Protein AF-A0A9W9YFI2-F1 (afdb_monomer_lite)

Radius of gyration: 15.58 Å; chains: 1; bounding box: 48×22×46 Å

Organism: NCBI:txid174260

Sequence (102 aa):
MFLRGDKCRKSRRLIPNASCFVQSVFSLMTSSRHVVVQCEAATLLVELSTAPQVLEAVERCYLKIISQNNVDDTLKKIVHERLKNVQEKITLYDRSRTKHVI

Structure (mmCIF, N/CA/C/O backbone):
data_AF-A0A9W9YFI2-F1
#
_entry.id   AF-A0A9W9YFI2-F1
#
loop_
_atom_site.group_PDB
_atom_site.id
_atom_site.type_symbol
_atom_site.label_atom_id
_atom_site.label_alt_id
_atom_site.label_comp_id
_atom_site.label_asym_id
_atom_site.label_entity_id
_atom_site.label_seq_id
_atom_site.pdbx_PDB_ins_code
_atom_site.Cartn_x
_atom_site.Cartn_y
_atom_site.Cartn_z
_atom_site.occupancy
_atom_site.B_iso_or_equiv
_atom_site.auth_seq_id
_atom_site.auth_comp_id
_atom_site.auth_asym_id
_atom_site.auth_atom_id
_atom_site.pdbx_PDB_model_num
ATOM 1 N N . MET A 1 1 ? -34.908 3.475 -14.573 1.00 33.91 1 MET A N 1
ATOM 2 C CA . MET A 1 1 ? -34.535 2.089 -14.931 1.00 33.91 1 MET A CA 1
ATOM 3 C C . MET A 1 1 ? -33.198 1.768 -14.286 1.00 33.91 1 MET A C 1
ATOM 5 O O . MET A 1 1 ? -32.228 2.465 -14.543 1.00 33.91 1 MET A O 1
ATOM 9 N N . PHE A 1 2 ? -33.173 0.774 -13.398 1.00 43.31 2 PHE A N 1
ATOM 10 C CA . PHE A 1 2 ? -31.966 0.311 -12.716 1.00 43.31 2 PHE A CA 1
ATOM 11 C C . PHE A 1 2 ? -31.101 -0.482 -13.698 1.00 43.31 2 PHE A C 1
ATOM 13 O O . PHE A 1 2 ? -31.504 -1.559 -14.137 1.00 43.31 2 PHE A O 1
ATOM 20 N N . LEU A 1 3 ? -29.910 0.018 -14.031 1.00 45.53 3 LEU A N 1
ATOM 21 C CA . LEU A 1 3 ? -28.911 -0.797 -14.715 1.00 45.53 3 LEU A CA 1
ATOM 22 C C . LEU A 1 3 ? -28.243 -1.713 -13.688 1.00 45.53 3 LEU A C 1
ATOM 24 O O . LEU A 1 3 ? -27.217 -1.402 -13.090 1.00 45.53 3 LEU A O 1
ATOM 28 N N . ARG A 1 4 ? -28.893 -2.866 -13.498 1.00 46.12 4 ARG A N 1
ATOM 29 C CA . ARG A 1 4 ? -28.322 -4.102 -12.964 1.00 46.12 4 ARG A CA 1
ATOM 30 C C . ARG A 1 4 ? -27.081 -4.452 -13.787 1.00 46.12 4 ARG A C 1
ATOM 32 O O . ARG A 1 4 ? -27.174 -4.990 -14.887 1.00 46.12 4 ARG A O 1
ATOM 39 N N . GLY A 1 5 ? -25.922 -4.120 -13.240 1.00 42.44 5 GLY A N 1
ATOM 40 C CA . GLY A 1 5 ? -24.610 -4.490 -13.751 1.00 42.44 5 GLY A CA 1
ATOM 41 C C . GLY A 1 5 ? -23.906 -5.457 -12.808 1.00 42.44 5 GLY A C 1
ATOM 42 O O . GLY A 1 5 ? -22.742 -5.242 -12.487 1.00 42.44 5 GLY A O 1
ATOM 43 N N . ASP A 1 6 ? -24.596 -6.512 -12.360 1.00 44.44 6 ASP A N 1
ATOM 44 C CA . ASP A 1 6 ? -24.035 -7.657 -11.621 1.00 44.44 6 ASP A CA 1
ATOM 45 C C . ASP A 1 6 ? -23.128 -8.515 -12.520 1.00 44.44 6 ASP A C 1
ATOM 47 O O . ASP A 1 6 ? -23.327 -9.707 -12.749 1.00 44.44 6 ASP A O 1
ATOM 51 N N . LYS A 1 7 ? -22.082 -7.888 -13.050 1.00 43.56 7 LYS A N 1
ATOM 52 C CA . LYS A 1 7 ? -20.878 -8.559 -13.528 1.00 43.56 7 LYS A CA 1
ATOM 53 C C . LYS A 1 7 ? -19.683 -7.914 -12.848 1.00 43.56 7 LYS A C 1
ATOM 55 O O . LYS A 1 7 ? -18.717 -7.514 -13.493 1.00 43.56 7 LYS A O 1
ATOM 60 N N . CYS A 1 8 ? -19.733 -7.861 -11.514 1.00 46.66 8 CYS A N 1
ATOM 61 C CA . CYS A 1 8 ? -18.516 -7.880 -10.722 1.00 46.66 8 CYS A CA 1
ATOM 62 C C . CYS A 1 8 ? -17.831 -9.198 -11.091 1.00 46.66 8 CYS A C 1
ATOM 64 O O . CYS A 1 8 ? -18.158 -10.262 -10.559 1.00 46.66 8 CYS A O 1
ATOM 66 N N . ARG A 1 9 ? -16.962 -9.147 -12.115 1.00 43.75 9 ARG A N 1
ATOM 67 C CA . ARG A 1 9 ? -16.012 -10.213 -12.419 1.00 43.75 9 ARG A CA 1
ATOM 68 C C . ARG A 1 9 ? -15.528 -10.700 -11.065 1.00 43.75 9 ARG A C 1
ATOM 70 O O . ARG A 1 9 ? -15.171 -9.875 -10.223 1.00 43.75 9 ARG A O 1
ATOM 77 N N . LYS A 1 10 ? -15.505 -12.016 -10.860 1.00 43.44 10 LYS A N 1
ATOM 78 C CA . LYS A 1 10 ? -14.687 -12.650 -9.825 1.00 43.44 10 LYS A CA 1
ATOM 79 C C . LYS A 1 10 ? -13.216 -12.318 -10.127 1.00 43.44 10 LYS A C 1
ATOM 81 O O . LYS A 1 10 ? -12.431 -13.185 -10.486 1.00 43.44 10 LYS A O 1
ATOM 86 N N . SER A 1 11 ? -12.854 -11.037 -10.066 1.00 47.66 11 SER A N 1
ATOM 87 C CA . SER A 1 11 ? -11.506 -10.579 -9.845 1.00 47.66 11 SER A CA 1
ATOM 88 C C . SER A 1 11 ? -11.159 -11.258 -8.542 1.00 47.66 11 SER A C 1
ATOM 90 O O . SER A 1 11 ? -11.851 -11.051 -7.539 1.00 47.66 11 SER A O 1
ATOM 92 N N . ARG A 1 12 ? -10.209 -12.195 -8.589 1.00 52.38 12 ARG A N 1
ATOM 93 C CA . ARG A 1 12 ? -9.617 -12.752 -7.376 1.00 52.38 12 ARG A CA 1
ATOM 94 C C . ARG A 1 12 ? -9.257 -11.540 -6.541 1.00 52.38 12 ARG A C 1
ATOM 96 O O . ARG A 1 12 ? -8.346 -10.814 -6.928 1.00 52.38 12 ARG A O 1
ATOM 103 N N . ARG A 1 13 ? -10.045 -11.259 -5.496 1.00 52.78 13 ARG A N 1
ATOM 104 C CA . ARG A 1 13 ? -9.843 -10.072 -4.673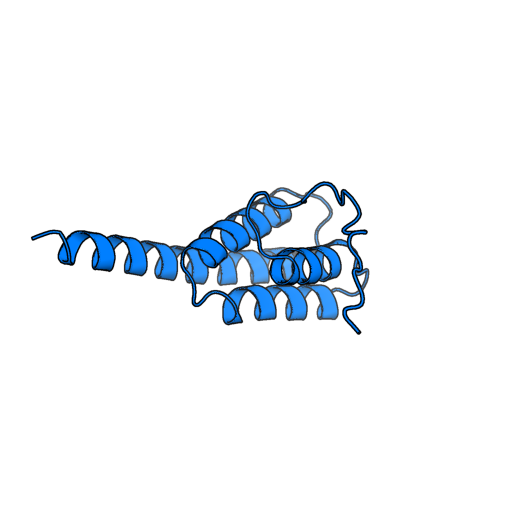 1.00 52.78 13 ARG A CA 1
ATOM 105 C C . ARG A 1 13 ? -8.397 -10.154 -4.217 1.00 52.78 13 ARG A C 1
ATOM 107 O O . ARG A 1 13 ? -8.048 -11.061 -3.468 1.00 52.78 13 ARG A O 1
ATOM 114 N N . LEU A 1 14 ? -7.553 -9.262 -4.736 1.00 62.91 14 LEU A N 1
ATOM 115 C CA . LEU A 1 14 ? -6.132 -9.249 -4.389 1.00 62.91 14 LEU A CA 1
ATOM 116 C C . LEU A 1 14 ? -5.959 -8.972 -2.894 1.00 62.91 14 LEU A C 1
ATOM 118 O O . LEU A 1 14 ? -4.955 -9.379 -2.313 1.00 62.91 14 LEU A O 1
ATOM 122 N N . ILE A 1 15 ? -6.965 -8.312 -2.308 1.00 64.44 15 ILE A N 1
ATOM 123 C CA . ILE A 1 15 ? -7.082 -7.982 -0.899 1.00 64.44 15 ILE A CA 1
ATOM 124 C C . ILE A 1 15 ? -8.488 -8.408 -0.435 1.00 64.44 15 ILE A C 1
ATOM 126 O O . ILE A 1 15 ? -9.486 -7.850 -0.909 1.00 64.44 15 ILE A O 1
ATOM 130 N N . PRO A 1 16 ? -8.613 -9.411 0.449 1.00 62.31 16 PRO A N 1
ATOM 131 C CA . PRO A 1 16 ? -9.903 -9.793 1.011 1.00 62.31 16 PRO A CA 1
ATOM 132 C C . PRO A 1 16 ? -10.482 -8.642 1.852 1.00 62.31 16 PRO A C 1
ATOM 134 O O . PRO A 1 16 ? -9.747 -7.941 2.538 1.00 62.31 16 PRO A O 1
ATOM 137 N N . ASN A 1 17 ? -11.802 -8.448 1.782 1.00 65.88 17 ASN A N 1
ATOM 138 C CA . ASN A 1 17 ? -12.570 -7.420 2.511 1.00 65.88 17 ASN A CA 1
ATOM 139 C C . ASN A 1 17 ? -12.240 -5.944 2.201 1.00 65.88 17 ASN A C 1
ATOM 141 O O . ASN A 1 17 ? -12.803 -5.056 2.829 1.00 65.88 17 ASN A O 1
ATOM 145 N N . ALA A 1 18 ? -11.410 -5.661 1.193 1.00 66.00 18 ALA A N 1
ATOM 146 C CA . ALA A 1 18 ? -11.203 -4.299 0.700 1.00 66.00 18 ALA A CA 1
ATOM 147 C C . ALA A 1 18 ? -12.357 -3.836 -0.207 1.00 66.00 18 ALA A C 1
ATOM 149 O O . ALA A 1 18 ? -12.888 -4.631 -0.993 1.00 66.00 18 ALA A O 1
ATOM 150 N N . SER A 1 19 ? -12.699 -2.543 -0.150 1.00 75.75 19 SER A N 1
ATOM 151 C CA . SER A 1 19 ? -13.683 -1.923 -1.051 1.00 75.75 19 SER A CA 1
ATOM 152 C C . SER A 1 19 ? -13.245 -2.018 -2.522 1.00 75.75 19 SER A C 1
ATOM 154 O O . SER A 1 19 ? -12.058 -2.169 -2.827 1.00 75.75 19 SER A O 1
ATOM 156 N N . CYS A 1 20 ? -14.196 -1.919 -3.462 1.00 79.38 20 CYS A N 1
ATOM 157 C CA . CYS A 1 20 ? -13.890 -1.975 -4.900 1.00 79.38 20 CYS A CA 1
ATOM 158 C C . CYS A 1 20 ? -12.907 -0.875 -5.331 1.00 79.38 20 CYS A C 1
ATOM 160 O O . CYS A 1 20 ? -12.080 -1.086 -6.219 1.00 79.38 20 CYS A O 1
ATOM 162 N N . PHE A 1 21 ? -12.962 0.274 -4.662 1.00 80.62 21 PHE A N 1
ATOM 163 C CA . PHE A 1 21 ? -12.084 1.399 -4.917 1.00 80.62 21 PHE A CA 1
ATOM 164 C C . PHE A 1 21 ? -10.645 1.106 -4.480 1.00 80.62 21 PHE A C 1
ATOM 166 O O . PHE A 1 21 ? -9.737 1.208 -5.299 1.00 80.62 21 PHE A O 1
ATOM 173 N N . VAL A 1 22 ? -10.438 0.607 -3.254 1.00 79.44 22 VAL A N 1
ATOM 174 C CA . VAL A 1 22 ? -9.109 0.193 -2.757 1.00 79.44 22 VAL A CA 1
ATOM 175 C C . VAL A 1 22 ? -8.497 -0.884 -3.654 1.00 79.44 22 VAL A C 1
ATOM 177 O O . VAL A 1 22 ? -7.324 -0.805 -4.012 1.00 79.44 22 VAL A O 1
ATOM 180 N N . GLN A 1 23 ? -9.298 -1.862 -4.090 1.00 82.12 23 GLN A N 1
ATOM 181 C CA . GLN A 1 23 ? -8.837 -2.884 -5.034 1.00 82.12 23 GLN A CA 1
ATOM 182 C C . GLN A 1 23 ? -8.413 -2.290 -6.383 1.00 82.12 23 GLN A C 1
ATOM 184 O O . GLN A 1 23 ? -7.438 -2.757 -6.973 1.00 82.12 23 GLN A O 1
ATOM 189 N N . SER A 1 24 ? -9.124 -1.272 -6.872 1.00 82.94 24 SER A N 1
ATOM 190 C CA . SER A 1 24 ? -8.822 -0.614 -8.148 1.00 82.94 24 SER A CA 1
ATOM 191 C C . SER A 1 24 ? -7.530 0.195 -8.070 1.00 82.94 24 SER A C 1
ATOM 193 O O . SER A 1 24 ? -6.681 0.061 -8.948 1.00 82.94 24 SER A O 1
ATOM 195 N N . VAL A 1 25 ? -7.329 0.951 -6.987 1.00 85.88 25 VAL A N 1
ATOM 196 C CA . VAL A 1 25 ? -6.091 1.714 -6.762 1.00 85.88 25 VAL A CA 1
ATOM 197 C C . VAL A 1 25 ? -4.898 0.770 -6.5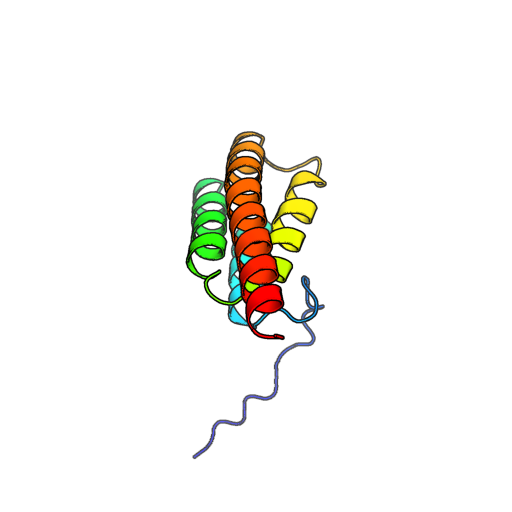70 1.00 85.88 25 VAL A C 1
ATOM 199 O O . VAL A 1 25 ? -3.850 0.967 -7.178 1.00 85.88 25 VAL A O 1
ATOM 202 N N . PHE A 1 26 ? -5.063 -0.324 -5.821 1.00 83.38 26 PHE A N 1
ATOM 203 C CA . PHE A 1 26 ? -4.020 -1.344 -5.689 1.00 83.38 26 PHE A CA 1
ATOM 204 C C . PHE A 1 26 ? -3.682 -2.021 -7.023 1.00 83.38 26 PHE A C 1
ATOM 206 O O . PHE A 1 26 ? -2.514 -2.263 -7.329 1.00 83.38 26 PHE A O 1
ATOM 213 N N . SER A 1 27 ? -4.695 -2.315 -7.841 1.00 85.50 27 SER A N 1
ATOM 214 C CA . SER A 1 27 ? -4.489 -2.881 -9.177 1.00 85.50 27 SER A CA 1
ATOM 215 C C . SER A 1 27 ? -3.746 -1.899 -10.082 1.00 85.50 27 SER A C 1
ATOM 217 O O . SER A 1 27 ? -2.836 -2.315 -10.792 1.00 85.50 27 SER A O 1
ATOM 219 N N . LEU A 1 28 ? -4.067 -0.602 -10.015 1.00 85.81 28 LEU A N 1
ATOM 220 C CA . LEU A 1 28 ? -3.351 0.454 -10.734 1.00 85.81 28 LEU A CA 1
ATOM 221 C C . LEU A 1 28 ? -1.880 0.529 -10.303 1.00 85.81 28 LEU A C 1
ATOM 223 O O . LEU A 1 28 ? -0.992 0.522 -11.153 1.00 85.81 28 LEU A O 1
ATOM 227 N N . MET A 1 29 ? -1.622 0.518 -8.994 1.00 84.44 29 MET A N 1
ATOM 228 C CA . MET A 1 29 ? -0.270 0.535 -8.434 1.00 84.44 29 MET A CA 1
ATOM 229 C C . MET A 1 29 ? 0.551 -0.690 -8.857 1.00 84.44 29 MET A C 1
ATOM 231 O O . MET A 1 29 ? 1.721 -0.565 -9.188 1.00 84.44 29 MET A O 1
ATOM 235 N N . THR A 1 30 ? -0.047 -1.881 -8.873 1.00 82.94 30 THR A N 1
ATOM 236 C CA . THR A 1 30 ? 0.677 -3.130 -9.175 1.00 82.94 30 THR A CA 1
ATOM 237 C C . THR A 1 30 ? 0.788 -3.438 -10.666 1.00 82.94 30 THR A C 1
ATOM 239 O O . THR A 1 30 ? 1.715 -4.130 -11.075 1.00 82.94 30 THR A O 1
ATOM 242 N N . SER A 1 31 ? -0.137 -2.939 -11.488 1.00 84.69 31 SER A N 1
ATOM 243 C CA . SER A 1 31 ? -0.178 -3.228 -12.931 1.00 84.69 31 SER A CA 1
ATOM 244 C C . SER A 1 31 ? 0.488 -2.143 -13.778 1.00 84.69 31 SER A C 1
ATOM 246 O O . SER A 1 31 ? 0.777 -2.374 -14.953 1.00 84.69 31 SER A O 1
ATOM 248 N N . SER A 1 32 ? 0.714 -0.951 -13.216 1.00 85.19 32 SER A N 1
ATOM 249 C CA . SER A 1 32 ? 1.390 0.137 -13.921 1.00 85.19 32 SER A CA 1
ATOM 250 C C . SER A 1 32 ? 2.867 -0.185 -14.144 1.00 85.19 32 SER A C 1
ATOM 252 O O . SER A 1 32 ? 3.532 -0.725 -13.266 1.00 85.19 32 SER A O 1
ATOM 254 N N . ARG A 1 33 ? 3.392 0.206 -15.310 1.00 83.62 33 ARG A N 1
ATOM 255 C CA . ARG A 1 33 ? 4.833 0.187 -15.620 1.00 83.62 33 ARG A CA 1
ATOM 256 C C . ARG A 1 33 ? 5.537 1.496 -15.248 1.00 83.62 33 ARG A C 1
ATOM 258 O O . ARG A 1 33 ? 6.760 1.558 -15.275 1.00 83.62 33 ARG A O 1
ATOM 265 N N . HIS A 1 34 ? 4.775 2.544 -14.936 1.00 83.75 34 HIS A N 1
ATOM 266 C CA . HIS A 1 34 ? 5.302 3.868 -14.617 1.00 83.75 34 HIS A CA 1
ATOM 267 C C . HIS A 1 34 ? 5.390 4.052 -13.107 1.00 83.75 34 HIS A C 1
ATOM 269 O O . HIS A 1 34 ? 4.353 4.159 -12.453 1.00 83.75 34 HIS A O 1
ATOM 275 N N . VAL A 1 35 ? 6.612 4.166 -12.582 1.00 79.62 35 VAL A N 1
ATOM 276 C CA . VAL A 1 35 ? 6.883 4.339 -11.142 1.00 79.62 35 VAL A CA 1
ATOM 277 C C . VAL A 1 35 ? 6.119 5.530 -10.561 1.00 79.62 35 VAL A C 1
ATOM 279 O O . VAL A 1 35 ? 5.521 5.401 -9.503 1.00 79.62 35 VAL A O 1
ATOM 282 N N . VAL A 1 36 ? 6.016 6.646 -11.290 1.00 83.94 36 VAL A N 1
ATOM 283 C CA . VAL A 1 36 ? 5.243 7.829 -10.859 1.00 83.94 36 VAL A CA 1
ATOM 284 C C . VAL A 1 36 ? 3.780 7.476 -10.562 1.00 83.94 36 VAL A C 1
ATOM 286 O O . VAL A 1 36 ? 3.259 7.832 -9.514 1.00 83.94 36 VAL A O 1
ATOM 289 N N . VAL A 1 37 ? 3.134 6.698 -11.436 1.00 83.88 37 VAL A N 1
ATOM 290 C CA . VAL A 1 37 ? 1.743 6.249 -11.238 1.00 83.88 37 VAL A CA 1
ATOM 291 C C . VAL A 1 37 ? 1.638 5.291 -10.051 1.00 83.88 37 VAL A C 1
ATOM 293 O O . VAL A 1 37 ? 0.646 5.317 -9.327 1.00 83.88 37 VAL A O 1
ATOM 296 N N . GLN A 1 38 ? 2.655 4.454 -9.831 1.00 85.50 38 GLN A N 1
ATOM 297 C CA . GLN A 1 3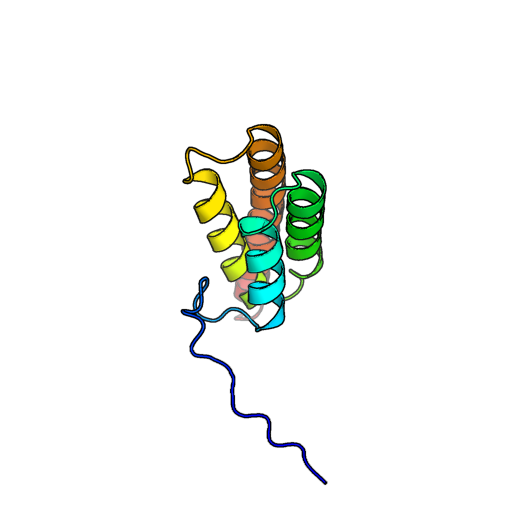8 ? 2.697 3.567 -8.669 1.00 85.50 38 GLN A CA 1
ATOM 298 C C . GLN A 1 38 ? 2.821 4.370 -7.364 1.00 85.50 38 GLN A C 1
ATOM 300 O O . GLN A 1 38 ? 2.117 4.072 -6.402 1.00 85.50 38 GLN A O 1
ATOM 305 N N . CYS A 1 39 ? 3.651 5.416 -7.348 1.00 79.75 39 CYS A N 1
ATOM 306 C CA . CYS A 1 39 ? 3.831 6.311 -6.207 1.00 79.75 39 CYS A CA 1
ATOM 307 C C . CYS A 1 39 ? 2.561 7.114 -5.892 1.00 79.75 39 CYS A C 1
ATOM 309 O O . CYS A 1 39 ? 2.146 7.155 -4.738 1.00 79.75 39 CYS A O 1
ATOM 311 N N . GLU A 1 40 ? 1.908 7.696 -6.901 1.00 83.56 40 GLU A N 1
ATOM 312 C CA . GLU A 1 40 ? 0.646 8.429 -6.718 1.00 83.56 40 GLU A CA 1
ATOM 313 C C . GLU A 1 40 ? -0.475 7.509 -6.221 1.00 83.56 40 GLU A C 1
ATOM 315 O O . GLU A 1 40 ? -1.199 7.839 -5.283 1.00 83.56 40 GLU A O 1
ATOM 320 N N . ALA A 1 41 ? -0.580 6.299 -6.779 1.00 86.62 41 ALA A N 1
ATOM 321 C CA . ALA A 1 41 ? -1.536 5.304 -6.303 1.00 86.62 41 ALA 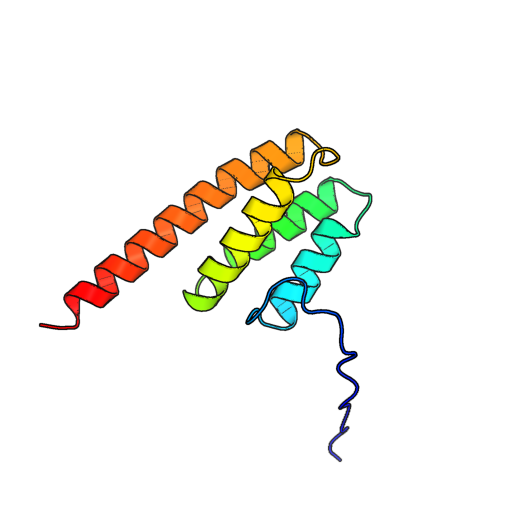A CA 1
ATOM 322 C C . ALA A 1 41 ? -1.238 4.863 -4.857 1.00 86.62 41 ALA A C 1
ATOM 324 O O . ALA A 1 41 ? -2.167 4.659 -4.073 1.00 86.62 41 ALA A O 1
ATOM 325 N N . ALA A 1 42 ? 0.040 4.753 -4.480 1.00 82.06 42 ALA A N 1
ATOM 326 C CA . ALA A 1 42 ? 0.434 4.489 -3.103 1.00 82.06 42 ALA A CA 1
ATOM 327 C C . ALA A 1 42 ? 0.017 5.639 -2.174 1.00 82.06 42 ALA A C 1
ATOM 329 O O . ALA A 1 42 ? -0.564 5.363 -1.129 1.00 82.06 42 ALA A O 1
ATOM 330 N N . THR A 1 43 ? 0.244 6.899 -2.553 1.00 82.62 43 THR A N 1
ATOM 331 C CA . THR A 1 43 ? -0.187 8.079 -1.780 1.00 82.62 43 THR A CA 1
ATOM 332 C C . THR A 1 43 ? -1.702 8.107 -1.603 1.00 82.62 43 THR A C 1
ATOM 334 O O . THR A 1 43 ? -2.187 8.228 -0.477 1.00 82.62 43 THR A O 1
ATOM 337 N N . LEU A 1 44 ? -2.447 7.885 -2.687 1.00 83.38 44 LEU A N 1
ATOM 338 C CA . LEU A 1 44 ? -3.905 7.869 -2.674 1.00 83.38 44 LEU A CA 1
ATOM 339 C C . LEU A 1 44 ? -4.453 6.818 -1.692 1.00 83.38 44 LEU A C 1
ATOM 341 O O . LEU A 1 44 ? -5.395 7.098 -0.956 1.00 83.38 44 LEU A O 1
ATOM 345 N N . LEU A 1 45 ? -3.843 5.630 -1.600 1.00 80.31 45 LEU A N 1
ATOM 346 C CA . LEU A 1 45 ? -4.247 4.622 -0.609 1.00 80.31 45 LEU A CA 1
ATOM 347 C C . LEU A 1 45 ? -4.121 5.123 0.843 1.00 80.31 45 LEU A C 1
ATOM 349 O O . LEU A 1 45 ? -4.989 4.798 1.651 1.00 80.31 45 LEU A O 1
ATOM 353 N N . VAL A 1 46 ? -3.107 5.938 1.168 1.00 72.19 46 VAL A N 1
ATOM 354 C CA . VAL A 1 46 ? -2.923 6.525 2.514 1.00 72.19 46 VAL A CA 1
ATOM 355 C C . VAL A 1 46 ? -3.970 7.593 2.822 1.00 72.19 46 VAL A C 1
ATOM 357 O O . VAL A 1 46 ? -4.482 7.670 3.946 1.00 72.19 46 VAL A O 1
ATOM 360 N N . GLU A 1 47 ? -4.280 8.441 1.847 1.00 73.25 47 GLU A N 1
ATOM 361 C CA . GLU A 1 47 ? -5.247 9.529 2.017 1.00 73.25 47 GLU A CA 1
ATOM 362 C C . GLU A 1 47 ? -6.660 8.991 2.248 1.00 73.25 47 GLU A C 1
ATOM 364 O O . GLU A 1 47 ? -7.402 9.493 3.090 1.00 73.25 47 GLU A O 1
ATOM 369 N N . LEU A 1 48 ? -6.997 7.895 1.571 1.00 68.00 48 LEU A N 1
ATOM 370 C CA . LEU A 1 48 ? -8.295 7.233 1.689 1.00 68.00 48 LEU A CA 1
ATOM 371 C C . LEU A 1 48 ? -8.464 6.436 2.982 1.00 68.00 48 LEU A C 1
ATOM 373 O O . LEU A 1 48 ? -9.583 6.071 3.351 1.00 68.00 48 LEU A O 1
ATOM 377 N N . SER A 1 49 ? -7.372 6.168 3.694 1.00 63.50 49 SER A N 1
ATOM 378 C CA . SER A 1 49 ? -7.396 5.508 4.996 1.00 63.50 49 SER A CA 1
ATOM 379 C C . SER A 1 49 ? -7.797 6.454 6.139 1.00 63.50 49 SER A C 1
ATOM 381 O O . SER A 1 49 ? -7.013 6.760 7.043 1.00 63.50 49 SER A O 1
ATOM 383 N N . THR A 1 50 ? -9.052 6.904 6.116 1.00 64.19 50 THR A N 1
ATOM 384 C CA . THR A 1 50 ? -9.747 7.460 7.290 1.00 64.19 50 THR A CA 1
ATOM 385 C C . THR A 1 50 ? -10.545 6.389 8.028 1.00 64.19 50 THR A C 1
ATOM 387 O O . THR A 1 50 ? -10.698 6.488 9.239 1.00 64.19 50 THR A O 1
ATOM 390 N N . ALA A 1 51 ? -10.995 5.333 7.343 1.00 68.56 51 ALA A N 1
ATOM 391 C CA . ALA A 1 51 ? -11.720 4.222 7.953 1.00 68.56 51 ALA A CA 1
ATOM 392 C C . ALA A 1 51 ? -10.765 3.108 8.448 1.00 68.56 51 ALA A C 1
ATOM 394 O O . ALA A 1 51 ? -9.923 2.648 7.671 1.00 68.56 51 ALA A O 1
ATOM 395 N N . PRO A 1 52 ? -10.922 2.595 9.685 1.00 68.25 52 PRO A N 1
ATOM 396 C CA . PRO A 1 52 ? -10.031 1.576 10.259 1.00 68.25 52 PRO A CA 1
ATOM 397 C C . PRO A 1 52 ? -9.988 0.269 9.453 1.00 68.25 52 PRO A C 1
ATOM 399 O O . PRO A 1 52 ? -8.925 -0.304 9.246 1.00 68.25 52 PRO A O 1
ATOM 402 N N . GLN A 1 53 ? -11.117 -0.150 8.878 1.00 70.38 53 GLN A N 1
ATOM 403 C CA . GLN A 1 53 ? -11.185 -1.339 8.014 1.00 70.38 53 GLN A CA 1
ATOM 404 C C . GLN A 1 53 ? -10.357 -1.186 6.724 1.00 70.38 53 GLN A C 1
ATOM 406 O O . GLN A 1 53 ? -9.852 -2.163 6.174 1.00 70.38 53 GLN A O 1
ATOM 411 N N . VAL A 1 54 ? -10.221 0.048 6.227 1.00 74.62 54 VAL A N 1
ATOM 412 C CA . VAL A 1 54 ? -9.416 0.360 5.040 1.00 74.62 54 VAL A CA 1
ATOM 413 C C . VAL A 1 54 ? -7.935 0.409 5.403 1.00 74.62 54 VAL A C 1
ATOM 415 O O . VAL A 1 54 ? -7.124 -0.086 4.628 1.00 74.62 54 VAL A O 1
ATOM 418 N N . LEU A 1 55 ? -7.586 0.931 6.585 1.00 78.81 55 LEU A N 1
ATOM 419 C CA . LEU A 1 55 ? -6.208 0.965 7.089 1.00 78.81 55 LEU A CA 1
ATOM 420 C C . LEU A 1 55 ? -5.577 -0.434 7.127 1.00 78.81 55 LEU A C 1
ATOM 422 O O . LEU A 1 55 ? -4.497 -0.619 6.573 1.00 78.81 55 LEU A O 1
ATOM 426 N N . GLU A 1 56 ? -6.273 -1.432 7.676 1.00 80.56 56 GLU A N 1
ATOM 427 C CA . GLU A 1 56 ? -5.782 -2.821 7.692 1.00 80.56 56 GLU A CA 1
ATOM 428 C C . GLU A 1 56 ? -5.592 -3.397 6.279 1.00 80.56 56 GLU A C 1
ATOM 430 O O . GLU A 1 56 ? -4.657 -4.154 6.009 1.00 80.56 56 GLU A O 1
ATOM 435 N N . ALA A 1 57 ? -6.496 -3.066 5.354 1.00 78.50 57 ALA A N 1
ATOM 436 C CA . ALA A 1 57 ? -6.400 -3.520 3.972 1.00 78.50 57 ALA A CA 1
ATOM 437 C C . ALA A 1 57 ? -5.197 -2.885 3.260 1.00 78.50 57 ALA A C 1
ATOM 439 O O . ALA A 1 57 ? -4.470 -3.583 2.551 1.00 78.50 57 ALA A O 1
ATOM 440 N N . VAL A 1 58 ? -4.968 -1.585 3.469 1.00 81.62 58 VAL A N 1
ATOM 441 C CA . VAL A 1 58 ? -3.824 -0.833 2.932 1.00 81.62 58 VAL A CA 1
ATOM 442 C C . VAL A 1 58 ? -2.508 -1.339 3.523 1.00 81.62 58 VAL A C 1
ATOM 444 O O . VAL A 1 58 ? -1.556 -1.555 2.776 1.00 81.62 58 VAL A O 1
ATOM 447 N N . GLU A 1 59 ? -2.461 -1.630 4.822 1.00 85.94 59 GLU A N 1
ATOM 448 C CA . GLU A 1 59 ? -1.283 -2.215 5.471 1.00 85.94 59 GLU A CA 1
ATOM 449 C C . GLU A 1 59 ? -0.860 -3.523 4.782 1.00 85.94 59 GLU A C 1
ATOM 451 O O . GLU A 1 59 ? 0.287 -3.683 4.355 1.00 85.94 59 GLU A O 1
ATOM 456 N N . ARG A 1 60 ? -1.817 -4.435 4.563 1.00 84.12 60 ARG A N 1
ATOM 457 C CA . ARG A 1 60 ? -1.567 -5.697 3.849 1.00 84.12 60 ARG A CA 1
ATOM 458 C C . ARG A 1 60 ? -1.092 -5.473 2.412 1.00 84.12 60 ARG A C 1
ATOM 460 O O . ARG A 1 60 ? -0.281 -6.255 1.915 1.00 84.12 60 ARG A O 1
ATOM 467 N N . CYS A 1 61 ? -1.574 -4.426 1.738 1.00 82.50 61 CYS A N 1
ATOM 468 C CA . CYS A 1 61 ? -1.107 -4.065 0.396 1.00 82.50 61 CYS A CA 1
ATOM 469 C C . CYS A 1 61 ? 0.375 -3.714 0.398 1.00 82.50 61 CYS A C 1
ATOM 471 O O . CYS A 1 61 ? 1.130 -4.223 -0.427 1.00 82.50 61 CYS A O 1
ATOM 473 N N . TYR A 1 62 ? 0.788 -2.860 1.329 1.00 86.81 62 TYR A N 1
ATOM 474 C CA . TYR A 1 62 ? 2.167 -2.406 1.434 1.00 86.81 62 TYR A CA 1
ATOM 475 C C . TYR A 1 62 ? 3.121 -3.531 1.818 1.00 86.81 62 TYR A C 1
ATOM 477 O O . TYR A 1 62 ? 4.148 -3.696 1.161 1.00 86.81 62 TYR A O 1
ATOM 485 N N . LEU A 1 63 ? 2.749 -4.387 2.772 1.00 87.38 63 LEU A N 1
ATOM 486 C CA . LEU A 1 63 ? 3.533 -5.581 3.111 1.00 87.38 63 LEU A CA 1
ATOM 487 C C . LEU A 1 63 ? 3.711 -6.518 1.904 1.00 87.38 63 LEU A C 1
ATOM 489 O O . LEU A 1 63 ? 4.791 -7.074 1.677 1.00 87.38 63 LEU A O 1
ATOM 493 N N . LYS A 1 64 ? 2.671 -6.659 1.076 1.00 85.50 64 LYS A N 1
ATOM 494 C CA . LYS A 1 64 ? 2.737 -7.450 -0.159 1.00 85.50 64 LYS A CA 1
ATOM 495 C C . LYS A 1 64 ? 3.673 -6.841 -1.207 1.00 85.50 64 LYS A C 1
ATOM 497 O O . LYS A 1 64 ? 4.277 -7.588 -1.962 1.00 85.50 64 LYS A O 1
ATOM 502 N N . ILE A 1 65 ? 3.802 -5.518 -1.268 1.00 83.12 65 ILE A N 1
ATOM 503 C CA . ILE A 1 65 ? 4.730 -4.841 -2.189 1.00 83.12 65 ILE A CA 1
ATOM 504 C C . ILE A 1 65 ? 6.168 -4.949 -1.688 1.00 83.12 65 ILE A C 1
ATOM 506 O O . ILE A 1 65 ? 7.063 -5.243 -2.470 1.00 83.12 65 ILE A O 1
ATOM 510 N N . ILE A 1 66 ? 6.393 -4.771 -0.385 1.00 86.25 66 ILE A N 1
ATOM 511 C CA . ILE A 1 66 ? 7.729 -4.882 0.221 1.00 86.25 66 ILE A CA 1
ATOM 512 C C . ILE A 1 66 ? 8.297 -6.297 0.041 1.00 86.25 66 ILE A C 1
ATOM 514 O O . ILE A 1 66 ? 9.483 -6.455 -0.233 1.00 86.25 66 ILE A O 1
ATOM 518 N N . SER A 1 67 ? 7.449 -7.325 0.141 1.00 84.06 67 SER A N 1
ATOM 519 C CA . SER A 1 67 ? 7.846 -8.726 -0.069 1.00 84.06 67 SER A CA 1
ATOM 520 C C . SER A 1 67 ? 8.092 -9.106 -1.536 1.00 84.06 67 SER A C 1
ATOM 522 O O . SER A 1 67 ? 8.549 -10.217 -1.807 1.00 84.06 67 SER A O 1
ATOM 524 N N . GLN A 1 68 ? 7.816 -8.220 -2.499 1.00 83.69 68 GLN A N 1
ATOM 525 C CA . GLN A 1 68 ? 8.121 -8.465 -3.907 1.00 83.69 68 GLN A CA 1
ATOM 526 C C . GLN A 1 68 ? 9.556 -8.036 -4.241 1.00 83.69 68 GLN A C 1
ATOM 528 O O . GLN A 1 68 ? 9.928 -6.868 -4.136 1.00 83.69 68 GLN A O 1
ATOM 533 N N . ASN A 1 69 ? 10.355 -8.984 -4.737 1.00 76.31 69 ASN A N 1
ATOM 534 C CA . ASN A 1 69 ? 11.755 -8.732 -5.095 1.00 76.31 69 ASN A CA 1
ATOM 535 C C . ASN A 1 69 ? 11.909 -7.781 -6.294 1.00 76.31 69 ASN A C 1
ATOM 537 O O . ASN A 1 69 ? 12.863 -7.011 -6.335 1.00 76.31 69 ASN A O 1
ATOM 541 N N . ASN A 1 70 ? 10.945 -7.778 -7.220 1.00 80.06 70 ASN A N 1
ATOM 542 C CA . ASN A 1 70 ? 11.027 -7.066 -8.505 1.00 80.06 70 ASN A CA 1
ATOM 543 C C . ASN A 1 70 ? 10.428 -5.649 -8.472 1.00 80.06 70 ASN A C 1
ATOM 545 O O . ASN A 1 70 ? 10.047 -5.114 -9.511 1.00 80.06 70 ASN A O 1
ATOM 549 N N . VAL A 1 71 ? 10.276 -5.070 -7.283 1.00 79.94 71 VAL A N 1
ATOM 550 C CA . VAL A 1 71 ? 9.738 -3.718 -7.106 1.00 79.94 71 VAL A CA 1
ATOM 551 C C . VAL A 1 71 ? 10.882 -2.720 -6.977 1.00 79.94 71 VAL 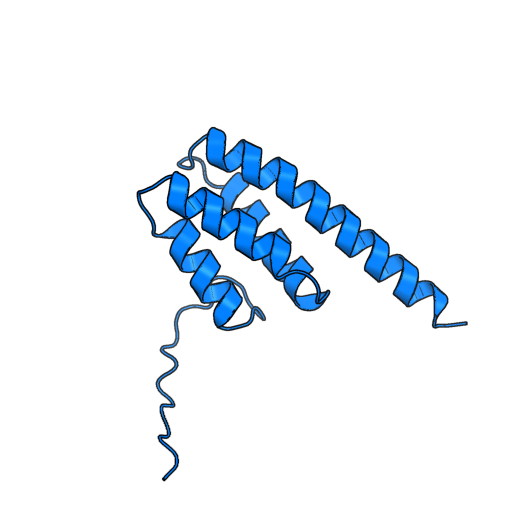A C 1
ATOM 553 O O . VAL A 1 71 ? 11.857 -2.994 -6.277 1.00 79.94 71 VAL A O 1
ATOM 556 N N . ASP A 1 72 ? 10.726 -1.568 -7.630 1.00 84.81 72 ASP A N 1
ATOM 557 C CA . ASP A 1 72 ? 11.666 -0.447 -7.589 1.00 84.81 72 ASP A CA 1
ATOM 558 C C . ASP A 1 72 ? 11.983 -0.013 -6.146 1.00 84.81 72 ASP A C 1
ATOM 560 O O . ASP A 1 72 ? 11.082 0.132 -5.312 1.00 84.81 72 ASP A O 1
ATOM 564 N N . ASP A 1 73 ? 13.261 0.220 -5.840 1.00 86.00 73 ASP A N 1
ATOM 565 C CA . ASP A 1 73 ? 13.698 0.589 -4.488 1.00 86.00 73 ASP A CA 1
ATOM 566 C C . ASP A 1 73 ? 13.143 1.945 -4.026 1.00 86.00 73 ASP A C 1
ATOM 568 O O . ASP A 1 73 ? 12.920 2.153 -2.830 1.00 86.00 73 ASP A O 1
ATOM 572 N N . THR A 1 74 ? 12.856 2.857 -4.957 1.00 84.56 74 THR A N 1
ATOM 573 C CA . THR A 1 74 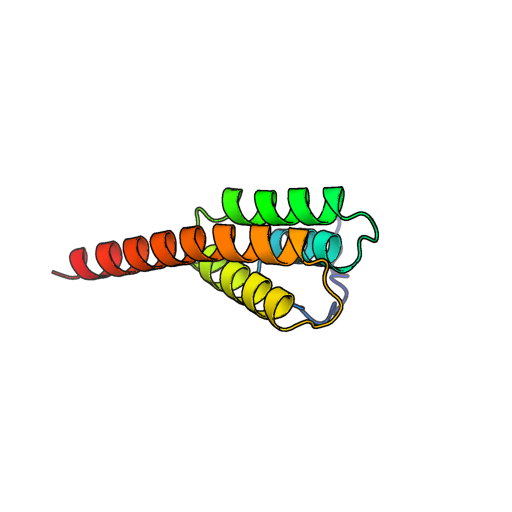? 12.184 4.133 -4.680 1.00 84.56 74 THR A CA 1
ATOM 574 C C . THR A 1 74 ? 10.758 3.882 -4.214 1.00 84.56 74 THR A C 1
ATOM 576 O O . THR A 1 74 ? 10.333 4.426 -3.192 1.00 84.56 74 THR A O 1
ATOM 579 N N . LEU A 1 75 ? 10.033 2.998 -4.906 1.00 80.56 75 LEU A N 1
ATOM 580 C CA . LEU A 1 75 ? 8.682 2.617 -4.507 1.00 80.56 75 LEU A CA 1
ATOM 581 C C . LEU A 1 75 ? 8.694 1.893 -3.157 1.00 80.56 75 LEU A C 1
ATOM 583 O O . LEU A 1 75 ? 7.860 2.198 -2.307 1.00 80.56 75 LEU A O 1
ATOM 587 N N . LYS A 1 76 ? 9.661 0.999 -2.908 1.00 86.62 76 LYS A N 1
ATOM 588 C CA . LYS A 1 76 ? 9.812 0.341 -1.599 1.00 86.62 76 LYS A CA 1
ATOM 589 C C . LYS A 1 76 ? 10.033 1.349 -0.475 1.00 86.62 76 LYS A C 1
ATOM 591 O O . LYS A 1 76 ? 9.376 1.231 0.555 1.00 86.62 76 LYS A O 1
ATOM 596 N N . LYS A 1 77 ? 10.904 2.348 -0.661 1.00 87.88 77 LYS A N 1
ATOM 597 C CA . LYS A 1 77 ? 11.141 3.406 0.338 1.00 87.88 77 LYS A CA 1
ATOM 598 C C . LYS A 1 77 ? 9.872 4.199 0.639 1.00 87.88 77 LYS A C 1
ATOM 600 O O . LYS A 1 77 ? 9.532 4.365 1.807 1.00 87.88 77 LYS A O 1
ATOM 605 N N . ILE A 1 78 ? 9.147 4.618 -0.400 1.00 85.00 78 ILE A N 1
ATOM 606 C CA . ILE A 1 78 ? 7.882 5.352 -0.249 1.00 85.00 78 ILE A CA 1
ATOM 607 C C . ILE A 1 78 ? 6.860 4.490 0.493 1.00 85.00 78 ILE A C 1
ATOM 609 O O . ILE A 1 78 ? 6.288 4.923 1.489 1.00 85.00 78 ILE A O 1
ATOM 613 N N . VAL A 1 79 ? 6.666 3.245 0.057 1.00 86.81 79 VAL A N 1
ATOM 614 C CA . VAL A 1 79 ? 5.742 2.297 0.691 1.00 86.81 79 VAL A CA 1
ATOM 615 C C . VAL A 1 79 ? 6.112 2.050 2.154 1.00 86.81 79 VAL A C 1
ATOM 617 O O . VAL A 1 79 ? 5.225 2.003 2.998 1.00 86.81 79 VAL A O 1
ATOM 620 N N . HIS A 1 80 ? 7.400 1.946 2.479 1.00 87.19 80 HIS A N 1
ATOM 621 C CA . HIS A 1 80 ? 7.875 1.742 3.846 1.00 87.19 80 HIS A CA 1
ATOM 622 C C . HIS A 1 80 ? 7.608 2.959 4.748 1.00 87.19 80 HIS A C 1
ATOM 624 O O . HIS A 1 80 ? 7.134 2.805 5.873 1.00 87.19 80 HIS A O 1
ATOM 630 N N . GLU A 1 81 ? 7.851 4.175 4.253 1.00 87.19 81 GLU A N 1
ATOM 631 C CA . GLU A 1 81 ? 7.515 5.411 4.971 1.00 87.19 81 GLU A CA 1
ATOM 632 C C . GLU A 1 81 ? 6.000 5.523 5.202 1.00 87.19 81 GLU A C 1
ATOM 634 O O . GLU A 1 81 ? 5.541 5.817 6.305 1.00 87.19 81 GLU A O 1
ATOM 639 N N . ARG A 1 82 ? 5.199 5.222 4.174 1.00 84.12 82 ARG A N 1
ATOM 640 C CA . ARG A 1 82 ? 3.735 5.267 4.265 1.00 84.12 82 ARG A CA 1
ATOM 641 C C . ARG A 1 82 ? 3.160 4.185 5.173 1.00 84.12 82 ARG A C 1
ATOM 643 O O . ARG A 1 82 ? 2.190 4.451 5.881 1.00 84.12 82 ARG A O 1
ATOM 650 N N . LEU A 1 83 ? 3.761 2.998 5.196 1.00 87.38 83 LEU A N 1
ATOM 651 C CA . LEU A 1 83 ? 3.368 1.907 6.083 1.00 87.38 83 LEU A CA 1
ATOM 652 C C . LEU A 1 83 ? 3.469 2.320 7.555 1.00 87.38 83 LEU A C 1
ATOM 654 O O . LEU A 1 83 ? 2.540 2.060 8.317 1.00 87.38 83 LEU A O 1
ATOM 658 N N . LYS A 1 84 ? 4.532 3.039 7.934 1.00 86.75 84 LYS A N 1
ATOM 659 C CA . LYS A 1 84 ? 4.682 3.577 9.292 1.00 86.75 84 LYS A CA 1
ATOM 660 C C . LYS A 1 84 ? 3.506 4.483 9.676 1.00 86.75 84 LYS A C 1
ATOM 662 O O . LYS A 1 84 ? 2.904 4.294 10.729 1.00 86.75 84 LYS A O 1
ATOM 667 N N . ASN A 1 85 ? 3.105 5.388 8.781 1.00 85.12 85 ASN A N 1
ATOM 668 C CA . ASN A 1 85 ? 1.965 6.283 9.012 1.00 85.12 85 ASN A CA 1
ATOM 669 C C . ASN A 1 85 ? 0.638 5.514 9.156 1.00 85.12 85 ASN A C 1
ATOM 671 O O . ASN A 1 85 ? -0.222 5.889 9.954 1.00 85.12 85 ASN A O 1
ATOM 675 N N . VAL A 1 86 ? 0.451 4.438 8.385 1.00 84.75 86 VAL A N 1
ATOM 676 C CA . VAL A 1 86 ? -0.729 3.562 8.486 1.00 84.75 86 VAL A CA 1
ATOM 677 C C . VAL A 1 86 ? -0.754 2.837 9.835 1.00 84.75 86 VAL A C 1
ATOM 679 O O . VAL A 1 86 ? -1.789 2.834 10.498 1.00 84.75 86 VAL A O 1
ATOM 682 N N . GLN A 1 87 ? 0.377 2.294 10.283 1.00 85.44 87 GLN A N 1
ATOM 683 C CA . GLN A 1 87 ? 0.492 1.591 11.567 1.00 85.44 87 GLN A CA 1
ATOM 684 C C . GLN A 1 87 ? 0.276 2.513 12.771 1.00 85.44 87 GLN A C 1
ATOM 686 O O . GLN A 1 87 ? -0.406 2.142 13.731 1.00 85.44 87 GLN A O 1
ATOM 691 N N . GLU A 1 88 ? 0.784 3.744 12.709 1.00 85.44 88 GLU A N 1
ATOM 692 C CA . GLU A 1 88 ? 0.513 4.769 13.719 1.00 85.44 88 GLU A CA 1
ATOM 693 C C . GLU A 1 88 ? -0.989 5.084 13.798 1.00 85.44 88 GLU A C 1
ATOM 695 O O . GLU A 1 88 ? -1.562 5.096 14.891 1.00 85.44 88 GLU A O 1
ATOM 700 N N . LYS A 1 89 ? -1.666 5.243 12.651 1.00 82.56 89 LYS A N 1
ATOM 701 C CA . LYS A 1 89 ? -3.123 5.454 12.598 1.00 82.56 89 LYS A CA 1
ATOM 702 C C . LYS A 1 89 ? -3.915 4.267 13.158 1.00 82.56 89 LYS A C 1
ATOM 704 O O . LYS A 1 89 ? -4.864 4.495 13.906 1.00 82.56 89 LYS A O 1
ATOM 709 N N . ILE A 1 90 ? -3.538 3.026 12.839 1.00 82.56 90 ILE A N 1
ATOM 710 C CA . ILE A 1 90 ? -4.184 1.815 13.385 1.00 82.56 90 ILE A CA 1
ATOM 711 C C . ILE A 1 90 ? -4.052 1.791 14.912 1.00 82.56 90 ILE A C 1
ATOM 713 O O . ILE A 1 90 ? -5.046 1.652 15.621 1.00 82.56 90 ILE A O 1
ATOM 717 N N . THR A 1 91 ? -2.845 2.039 15.424 1.00 83.12 91 THR A N 1
ATOM 718 C CA . THR A 1 91 ? -2.572 2.062 16.870 1.00 83.12 91 THR A CA 1
ATOM 719 C C . THR A 1 91 ? -3.409 3.122 17.597 1.00 83.12 91 THR A C 1
ATOM 721 O O . THR A 1 91 ? -3.895 2.891 18.706 1.00 83.12 91 THR A O 1
ATOM 724 N N . LEU A 1 92 ? -3.603 4.295 16.985 1.00 80.62 92 LEU A N 1
ATOM 725 C CA . LEU A 1 92 ? -4.467 5.350 17.526 1.00 80.62 92 LEU A CA 1
ATOM 726 C C . LEU A 1 92 ? -5.947 4.939 17.547 1.00 80.62 92 LEU A C 1
ATOM 728 O O . LEU A 1 92 ? -6.641 5.235 18.523 1.00 80.62 92 LEU A O 1
ATOM 732 N N . TYR A 1 93 ? -6.416 4.240 16.511 1.00 75.06 93 TYR A N 1
ATOM 733 C CA . TYR A 1 93 ? -7.776 3.703 16.442 1.00 75.06 93 TYR A CA 1
ATOM 734 C C . TYR A 1 93 ? -8.044 2.619 17.495 1.00 75.06 93 TYR A C 1
ATOM 736 O O . TYR A 1 93 ? -9.091 2.638 18.142 1.00 75.06 93 TYR A O 1
ATOM 744 N N . ASP A 1 94 ? -7.104 1.705 17.728 1.00 74.94 94 ASP A N 1
ATOM 745 C CA . ASP A 1 94 ? -7.279 0.672 18.754 1.00 74.94 94 ASP A CA 1
ATOM 746 C C . ASP A 1 94 ? -7.320 1.267 20.164 1.00 74.94 94 ASP A C 1
ATOM 748 O O . ASP A 1 94 ? -8.156 0.873 20.983 1.00 74.94 94 ASP A O 1
ATOM 752 N N . ARG A 1 95 ? -6.486 2.283 20.431 1.00 71.88 95 ARG A N 1
ATOM 753 C CA . ARG A 1 95 ? -6.476 3.018 21.708 1.00 71.88 95 ARG A CA 1
ATOM 754 C C . ARG A 1 95 ? -7.759 3.810 21.960 1.00 71.88 95 ARG A C 1
ATOM 756 O O . ARG A 1 95 ? -8.177 3.925 23.110 1.00 71.88 95 ARG A O 1
ATOM 763 N N . SER A 1 96 ? -8.375 4.395 20.932 1.00 65.62 96 SER A N 1
ATOM 764 C CA . SER A 1 96 ? -9.650 5.112 21.092 1.00 65.62 96 SER A CA 1
ATOM 765 C C . SER A 1 96 ? -10.814 4.146 21.312 1.00 65.62 96 SER A C 1
ATOM 767 O O . SER A 1 96 ? -11.699 4.425 22.119 1.00 65.62 96 SER A O 1
ATOM 769 N N . ARG A 1 97 ? -10.766 2.961 20.693 1.00 62.25 97 ARG A N 1
ATOM 770 C CA . ARG A 1 97 ? -11.743 1.890 20.907 1.00 62.25 97 ARG A CA 1
ATOM 771 C C . ARG A 1 97 ? -11.699 1.324 22.328 1.00 62.25 97 ARG A C 1
ATOM 773 O O . ARG A 1 97 ? -12.754 1.054 22.887 1.00 62.25 97 ARG A O 1
ATOM 780 N N . THR A 1 98 ? -10.517 1.199 22.939 1.00 58.44 98 THR A N 1
ATOM 781 C CA . THR A 1 98 ? -10.388 0.713 24.330 1.00 58.44 98 THR A CA 1
ATOM 782 C C . THR A 1 98 ? -10.931 1.700 25.367 1.00 58.44 98 THR A C 1
ATOM 784 O O . THR A 1 98 ? -11.369 1.280 26.431 1.00 58.44 98 THR A O 1
ATOM 787 N N . LYS A 1 99 ? -10.937 3.005 25.068 1.00 57.88 99 LYS A N 1
ATOM 788 C CA . LYS A 1 99 ? -11.435 4.046 25.985 1.00 57.88 99 LYS A CA 1
ATOM 789 C C . LYS A 1 99 ? -12.961 4.172 26.028 1.00 57.88 99 LYS A C 1
ATOM 791 O O . LYS A 1 99 ? -13.475 4.729 26.985 1.00 57.88 99 LYS A O 1
ATOM 796 N N . HIS A 1 100 ? -13.673 3.668 25.021 1.00 50.81 100 HIS A N 1
ATOM 797 C CA . HIS A 1 100 ? -15.140 3.730 24.944 1.00 50.81 100 HIS A CA 1
ATOM 798 C C . HIS A 1 100 ? -15.857 2.509 25.546 1.00 50.81 100 HIS A C 1
ATOM 800 O O . HIS A 1 100 ? -17.076 2.413 25.448 1.00 50.81 100 HIS A O 1
ATOM 806 N N . VAL A 1 101 ? -15.115 1.571 26.142 1.00 51.66 101 VAL A N 1
ATOM 807 C CA . VAL A 1 101 ? -15.655 0.339 26.752 1.00 51.66 101 VAL A CA 1
ATOM 808 C C . VAL A 1 101 ? -15.690 0.439 28.291 1.00 51.66 101 VAL A C 1
ATOM 810 O O . VAL A 1 101 ? -15.824 -0.571 28.973 1.00 51.66 101 VAL A O 1
ATOM 813 N N . ILE A 1 102 ? -15.579 1.649 28.851 1.00 45.12 102 ILE A N 1
ATOM 814 C CA . ILE A 1 102 ? -15.676 1.911 30.297 1.00 45.12 102 ILE A CA 1
ATOM 815 C C . ILE A 1 102 ? -16.863 2.830 30.561 1.00 45.12 102 ILE A C 1
ATOM 817 O O . ILE A 1 102 ? -16.962 3.853 29.846 1.00 45.12 102 ILE A O 1
#

Foldseek 3Di:
DDPPPPPPPPPVQPFPPADPVLSVLLCQLVVDPDPVSVLVSLVVLLVPPPDLSSLVRNLVSLVVQCPDPPDDVVSNVSSVVSNVVSVVVNVVVVVVVVVVVD

pLDDT: mean 74.22, std 14.3, range [33.91, 87.88]

Secondary structure (DSSP, 8-state):
-------------SSTT--HHHHHHHHHHHH-S-HHHHHHHHHHHHHTTTSHHHHHHHHHHHHHHHT-TTS-HHHHHHHHHHHHHHHHHHHHHHHHHHHT--